Protein AF-A0A1T4Y5R1-F1 (afdb_monomer_lite)

Organism: NCBI:txid745368

InterPro domains:
  IPR011051 RmlC-like cupin domain superfamily [SSF51182] (1-42)
  IPR014710 RmlC-like jelly roll fold [G3DSA:2.60.120.10] (1-42)

Secondary structure (DSSP, 8-state):
----PPPPEEE--TT-BSHHHHTT------SSB-EEESS---

Structure (mmCIF, N/CA/C/O backbone):
data_AF-A0A1T4Y5R1-F1
#
_entry.id   AF-A0A1T4Y5R1-F1
#
loop_
_atom_site.group_PDB
_atom_site.id
_atom_site.type_symbol
_atom_site.label_atom_id
_atom_site.label_a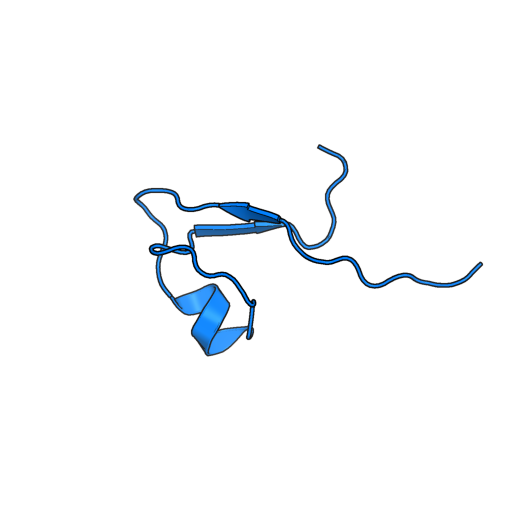lt_id
_atom_site.label_comp_id
_atom_site.label_asym_id
_atom_site.label_entity_id
_atom_site.label_seq_id
_atom_site.pdbx_PDB_ins_code
_atom_site.Cartn_x
_atom_site.Cartn_y
_atom_site.Cartn_z
_atom_site.occupancy
_atom_site.B_iso_or_equiv
_atom_site.auth_seq_id
_atom_site.auth_comp_id
_atom_site.auth_asym_id
_atom_site.auth_atom_id
_atom_site.pdbx_PDB_model_num
ATOM 1 N N . MET A 1 1 ? -20.466 12.644 17.979 1.00 80.06 1 MET A N 1
ATOM 2 C CA . MET A 1 1 ? -19.768 12.859 16.691 1.00 80.06 1 MET A CA 1
ATOM 3 C C . MET A 1 1 ? -19.398 11.495 16.126 1.00 80.06 1 MET A C 1
ATOM 5 O O . MET A 1 1 ? -18.819 10.722 16.882 1.00 80.06 1 MET A O 1
ATOM 9 N N . PRO A 1 2 ? -19.781 11.154 14.884 1.00 91.94 2 PRO A N 1
ATOM 10 C CA . PRO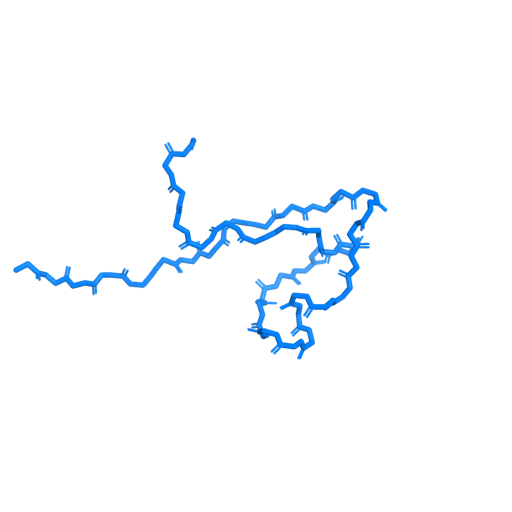 A 1 2 ? -19.422 9.869 14.287 1.00 91.94 2 PRO A CA 1
ATOM 11 C C . PRO A 1 2 ? -17.964 9.860 13.808 1.00 91.94 2 PRO A C 1
ATOM 13 O O . PRO A 1 2 ? -17.437 10.889 13.386 1.00 91.94 2 PRO A O 1
ATOM 16 N N . ILE A 1 3 ? -17.333 8.686 13.846 1.00 93.00 3 ILE A N 1
ATOM 17 C CA . ILE A 1 3 ? -16.042 8.438 13.194 1.00 93.00 3 ILE A CA 1
ATOM 18 C C . ILE A 1 3 ? -16.326 8.062 11.738 1.00 93.00 3 ILE A C 1
ATOM 20 O O . ILE A 1 3 ? -17.133 7.170 11.475 1.00 93.00 3 ILE A O 1
ATOM 24 N N . LEU A 1 4 ? -15.671 8.740 10.796 1.00 94.50 4 LEU A N 1
ATOM 25 C CA . LEU A 1 4 ? -15.831 8.513 9.360 1.00 94.50 4 LEU A CA 1
ATOM 26 C C . LEU A 1 4 ? -14.602 7.792 8.803 1.00 94.50 4 LEU A C 1
ATOM 28 O O . LEU A 1 4 ? -13.470 8.195 9.063 1.00 94.50 4 LEU A O 1
ATOM 32 N N . LYS A 1 5 ? -14.824 6.741 8.008 1.00 93.62 5 LYS A N 1
ATOM 33 C CA . LYS A 1 5 ? -13.759 6.063 7.261 1.00 93.62 5 LYS A CA 1
ATOM 34 C C . LYS A 1 5 ? -13.579 6.753 5.911 1.00 93.62 5 LYS A C 1
ATOM 36 O O . LYS A 1 5 ? -14.515 6.791 5.117 1.00 93.62 5 LYS A O 1
ATOM 41 N N . LEU A 1 6 ? -12.387 7.287 5.663 1.00 94.12 6 LEU A N 1
ATOM 42 C CA . LEU A 1 6 ? -12.072 7.991 4.422 1.00 94.12 6 LEU A CA 1
ATOM 43 C C . LEU A 1 6 ? -11.678 7.016 3.307 1.00 94.12 6 LEU A C 1
ATOM 45 O O . LEU A 1 6 ? -11.157 5.928 3.564 1.00 94.12 6 LEU A O 1
ATOM 49 N N . THR A 1 7 ? -11.919 7.428 2.063 1.00 94.69 7 THR A N 1
ATOM 50 C CA . THR A 1 7 ? -11.350 6.753 0.891 1.00 94.69 7 THR A CA 1
ATOM 51 C C . THR A 1 7 ? -9.937 7.291 0.678 1.00 94.69 7 THR A C 1
ATOM 53 O O . THR A 1 7 ? -9.779 8.511 0.616 1.00 94.69 7 THR A O 1
ATOM 56 N N . PRO A 1 8 ? -8.910 6.429 0.600 1.00 94.94 8 PRO A N 1
ATOM 57 C CA . PRO A 1 8 ? -7.538 6.891 0.476 1.00 94.94 8 PRO A CA 1
ATOM 58 C C . PRO A 1 8 ? -7.269 7.525 -0.888 1.00 94.94 8 PRO A C 1
ATOM 60 O O . PRO A 1 8 ? -7.713 7.014 -1.916 1.00 94.94 8 PRO A O 1
ATOM 63 N N . SER A 1 9 ? -6.473 8.591 -0.898 1.00 95.56 9 SER A N 1
ATOM 64 C CA . SER A 1 9 ? -5.867 9.107 -2.131 1.00 95.56 9 SER A CA 1
ATOM 65 C C . SER A 1 9 ? -4.607 8.304 -2.441 1.00 95.56 9 SER A C 1
ATOM 67 O O . SER A 1 9 ? -3.794 8.082 -1.547 1.00 95.56 9 SER A O 1
ATOM 69 N N . CYS A 1 10 ? -4.444 7.838 -3.676 1.00 96.38 10 CYS A N 1
ATOM 70 C CA . CYS A 1 10 ? -3.321 6.981 -4.063 1.00 96.38 10 CYS A CA 1
ATOM 71 C C . CYS A 1 10 ? -2.366 7.705 -5.022 1.00 96.38 10 CYS A C 1
ATOM 73 O O . CYS A 1 10 ? -2.804 8.564 -5.791 1.00 96.38 10 CYS A O 1
ATOM 75 N N . LYS A 1 11 ? -1.073 7.358 -4.975 1.00 95.56 11 LYS A N 1
ATOM 76 C CA . LYS A 1 11 ? -0.016 7.923 -5.838 1.00 95.56 11 LYS A CA 1
ATOM 77 C C . LYS A 1 11 ? 0.873 6.833 -6.434 1.00 95.56 11 LYS A C 1
ATOM 79 O O . LYS A 1 11 ? 1.147 5.826 -5.779 1.00 95.56 11 LYS A O 1
ATOM 84 N N . ASP A 1 12 ? 1.344 7.076 -7.650 1.00 95.56 12 ASP A N 1
ATOM 85 C CA . ASP A 1 12 ? 2.051 6.139 -8.525 1.00 95.56 12 ASP A CA 1
ATOM 86 C C . ASP A 1 12 ? 3.505 6.533 -8.802 1.00 95.56 12 ASP A C 1
ATOM 88 O O . ASP A 1 12 ? 3.949 6.694 -9.937 1.00 95.56 12 ASP A O 1
ATOM 92 N N . TYR A 1 13 ? 4.288 6.706 -7.738 1.00 96.00 13 TYR A N 1
ATOM 93 C CA . TYR A 1 13 ? 5.706 7.027 -7.875 1.00 96.00 13 TYR A CA 1
ATOM 94 C C . TYR A 1 13 ? 6.535 5.855 -8.412 1.00 96.00 13 TYR A C 1
ATOM 96 O O . TYR A 1 13 ? 6.237 4.695 -8.147 1.00 96.00 13 TYR A O 1
ATOM 104 N N . LEU A 1 14 ? 7.650 6.174 -9.084 1.00 94.81 14 LEU A N 1
ATOM 105 C CA . LEU A 1 14 ? 8.565 5.204 -9.710 1.00 94.81 14 LEU A CA 1
ATOM 106 C C . LEU A 1 14 ? 9.082 4.109 -8.761 1.00 94.81 14 LEU A C 1
ATOM 108 O O . LEU A 1 14 ? 9.410 3.017 -9.208 1.00 94.81 14 LEU A O 1
ATOM 112 N N . TRP A 1 15 ? 9.177 4.401 -7.463 1.00 94.50 15 TRP A N 1
ATOM 113 C CA . TRP A 1 15 ? 9.621 3.459 -6.429 1.00 94.50 15 TRP A CA 1
ATOM 114 C C . TRP A 1 15 ? 8.483 2.612 -5.838 1.00 94.50 15 TRP A C 1
ATOM 116 O O . TRP A 1 15 ? 8.720 1.809 -4.935 1.00 94.50 15 TRP A O 1
ATOM 126 N N . GLY A 1 16 ? 7.250 2.806 -6.305 1.00 94.88 16 GLY A N 1
ATOM 127 C CA . GLY A 1 16 ? 6.089 2.058 -5.849 1.00 94.88 16 GLY A CA 1
ATOM 128 C C . GLY A 1 16 ? 6.093 0.596 -6.293 1.00 94.88 16 GLY A C 1
ATOM 129 O O . GLY A 1 16 ? 6.947 0.142 -7.052 1.00 94.88 16 GLY A O 1
ATOM 130 N N . GLY A 1 17 ? 5.079 -0.144 -5.850 1.00 95.38 17 GLY A N 1
ATOM 131 C CA . GLY A 1 17 ? 4.884 -1.539 -6.240 1.00 95.38 17 GLY A CA 1
ATOM 132 C C . GLY A 1 17 ? 3.446 -1.989 -6.011 1.00 95.38 17 GLY A C 1
ATOM 133 O O . GLY A 1 17 ? 2.533 -1.177 -5.995 1.00 95.38 17 GLY A O 1
ATOM 134 N N . SER A 1 18 ? 3.224 -3.283 -5.797 1.00 95.75 18 SER A N 1
ATOM 135 C CA . SER A 1 18 ? 1.872 -3.842 -5.627 1.00 95.75 18 SER A CA 1
ATOM 136 C C . SER A 1 18 ? 1.480 -4.105 -4.169 1.00 95.75 18 SER A C 1
ATOM 138 O O . SER A 1 18 ? 0.326 -4.429 -3.891 1.00 95.75 18 SER A O 1
ATOM 140 N N . ARG A 1 19 ? 2.410 -3.924 -3.220 1.00 96.31 19 ARG A N 1
ATOM 141 C CA . ARG A 1 19 ? 2.253 -4.336 -1.815 1.00 96.31 19 ARG A CA 1
ATOM 142 C C . ARG A 1 19 ? 1.026 -3.735 -1.127 1.00 96.31 19 ARG A C 1
ATOM 144 O O . ARG A 1 19 ? 0.318 -4.427 -0.403 1.00 96.31 19 ARG A O 1
ATOM 151 N N . LEU A 1 20 ? 0.747 -2.451 -1.363 1.00 95.75 20 LEU A N 1
ATOM 152 C CA . LEU A 1 20 ? -0.430 -1.777 -0.799 1.00 95.75 20 LEU A CA 1
ATOM 153 C C . LEU A 1 20 ? -1.745 -2.396 -1.297 1.00 95.75 20 LEU A C 1
ATOM 155 O O . LEU A 1 20 ? -2.729 -2.442 -0.558 1.00 95.75 20 LEU A O 1
ATOM 159 N N . ARG A 1 21 ? -1.762 -2.934 -2.520 1.00 95.12 21 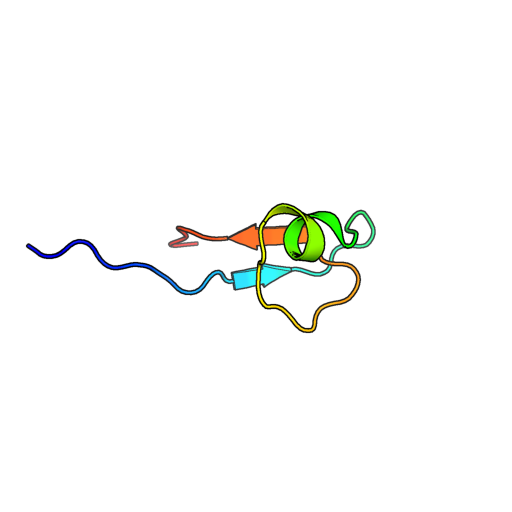ARG A N 1
ATOM 160 C CA . ARG A 1 21 ? -2.923 -3.644 -3.056 1.00 95.12 21 ARG A CA 1
ATOM 161 C C . ARG A 1 21 ? -3.003 -5.074 -2.525 1.00 95.12 21 ARG A C 1
ATOM 163 O O . ARG A 1 21 ? -4.079 -5.488 -2.103 1.00 95.12 21 ARG A O 1
ATOM 170 N N . THR A 1 22 ? -1.898 -5.820 -2.542 1.00 96.25 22 THR A N 1
ATOM 171 C CA . THR A 1 22 ? -1.887 -7.252 -2.194 1.00 96.25 22 THR A CA 1
ATOM 172 C C . THR A 1 22 ? -2.035 -7.500 -0.699 1.00 96.25 22 THR A C 1
ATOM 174 O O . THR A 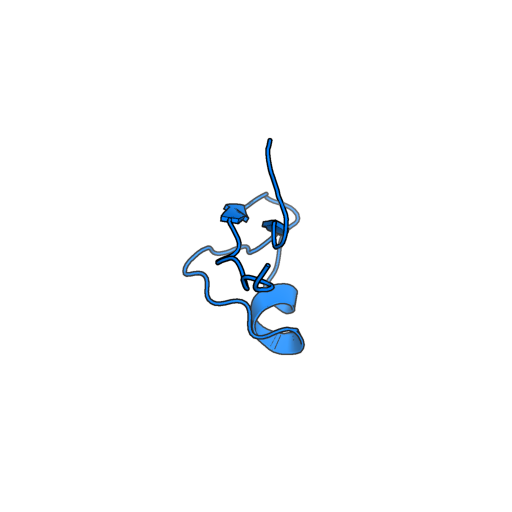1 22 ? -2.853 -8.323 -0.299 1.00 96.25 22 THR A O 1
ATOM 177 N N . ASP A 1 23 ? -1.281 -6.773 0.125 1.00 97.12 23 ASP A N 1
ATOM 178 C CA . ASP A 1 23 ? -1.173 -7.053 1.561 1.00 97.12 23 ASP A CA 1
ATOM 179 C C . ASP A 1 23 ? -2.237 -6.285 2.356 1.00 97.12 23 ASP A C 1
ATOM 181 O O . ASP A 1 23 ? -2.724 -6.764 3.379 1.00 97.12 23 ASP A O 1
ATOM 185 N N . PHE A 1 24 ? -2.605 -5.086 1.885 1.00 95.19 24 PHE A N 1
ATOM 186 C CA . PHE A 1 24 ? -3.499 -4.165 2.599 1.00 95.19 24 PHE A CA 1
ATOM 187 C C . PHE A 1 24 ? -4.856 -3.960 1.912 1.00 95.19 24 PHE A C 1
ATOM 189 O O . PHE A 1 24 ? -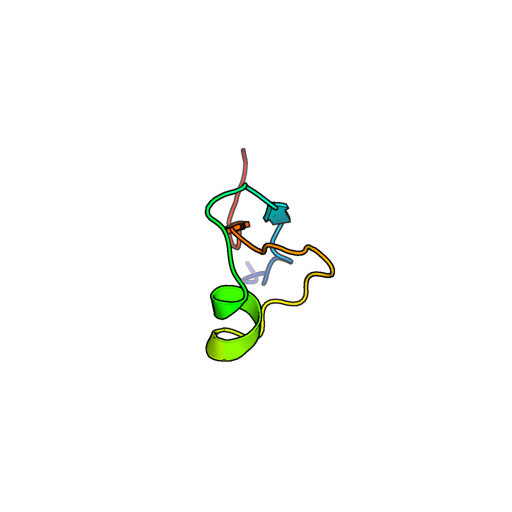5.720 -3.271 2.457 1.00 95.19 24 PHE A O 1
ATOM 196 N N . GLY A 1 25 ? -5.073 -4.549 0.730 1.00 94.75 25 GLY A N 1
ATOM 197 C CA . GLY A 1 25 ? -6.352 -4.479 0.020 1.00 94.75 25 GLY A CA 1
ATOM 198 C C . GLY A 1 25 ? -6.740 -3.070 -0.438 1.00 94.75 25 GLY A C 1
ATOM 199 O O . GLY A 1 25 ? -7.931 -2.796 -0.618 1.00 94.75 25 GLY A O 1
ATOM 200 N N . ILE A 1 26 ? -5.770 -2.159 -0.600 1.00 95.25 26 ILE A N 1
ATOM 201 C CA . ILE A 1 26 ? -6.041 -0.808 -1.095 1.00 95.25 26 ILE A CA 1
ATOM 202 C C . ILE A 1 26 ? -6.519 -0.896 -2.542 1.00 95.25 26 ILE A C 1
ATOM 204 O O . ILE A 1 26 ? -5.818 -1.388 -3.426 1.00 95.25 26 ILE A O 1
ATOM 208 N N . LYS A 1 27 ? -7.737 -0.403 -2.775 1.00 93.50 27 LYS A N 1
ATOM 209 C CA . LYS A 1 27 ? -8.345 -0.348 -4.103 1.00 93.50 27 LYS A CA 1
ATOM 210 C C . LYS A 1 27 ? -7.809 0.869 -4.844 1.00 93.50 27 LYS A C 1
ATOM 212 O O . LYS A 1 27 ? -8.127 1.997 -4.483 1.00 93.50 27 LYS A O 1
ATOM 217 N N . SER A 1 28 ? -6.987 0.617 -5.852 1.00 92.81 28 SER A N 1
ATOM 218 C CA . SER A 1 28 ? -6.447 1.627 -6.752 1.00 92.81 28 SER A CA 1
ATOM 219 C C . SER A 1 28 ? -6.049 0.965 -8.063 1.00 92.81 28 SER A C 1
ATOM 221 O O . SER A 1 28 ? -5.440 -0.111 -8.044 1.00 92.81 28 SER A O 1
ATOM 223 N N . ASP A 1 29 ? -6.356 1.635 -9.169 1.00 94.00 29 ASP A N 1
ATOM 224 C CA . ASP A 1 29 ? -6.011 1.201 -10.526 1.00 94.00 29 ASP A CA 1
ATOM 225 C C . ASP A 1 29 ? -4.587 1.629 -10.932 1.00 94.00 29 ASP A C 1
ATOM 227 O O . ASP A 1 29 ? -4.145 1.363 -12.045 1.00 94.00 29 ASP A O 1
ATOM 231 N N . LEU A 1 30 ? -3.861 2.295 -10.027 1.00 93.44 30 LEU A N 1
ATOM 232 C CA . LEU A 1 30 ? -2.503 2.782 -10.254 1.00 93.44 30 LEU A CA 1
ATOM 233 C C . LEU A 1 30 ? -1.468 1.652 -10.240 1.00 93.44 30 LEU A C 1
ATOM 235 O O . LEU A 1 30 ? -1.476 0.812 -9.339 1.00 93.44 30 LEU A O 1
ATOM 239 N N . GLU A 1 31 ? -0.542 1.683 -11.199 1.00 93.38 31 GLU A N 1
ATOM 240 C CA . GLU A 1 31 ? 0.592 0.764 -11.303 1.00 93.38 31 GLU A CA 1
ATOM 241 C C . GLU A 1 31 ? 1.846 1.511 -11.778 1.00 93.38 31 GLU A C 1
ATOM 243 O O . GLU A 1 31 ? 1.882 1.943 -12.932 1.00 93.38 31 GLU A O 1
ATOM 248 N N . PRO A 1 32 ? 2.882 1.659 -10.932 1.00 94.50 32 PRO A N 1
ATOM 249 C CA . PRO A 1 32 ? 3.022 1.112 -9.573 1.00 94.50 32 PRO A CA 1
ATOM 250 C C . PRO A 1 32 ? 2.175 1.849 -8.514 1.00 94.50 32 PRO A C 1
ATOM 252 O O . PRO A 1 32 ? 1.915 3.036 -8.648 1.00 94.50 32 PRO A O 1
ATOM 255 N N . LEU A 1 33 ? 1.782 1.190 -7.415 1.00 96.19 33 LEU A N 1
ATOM 256 C CA . LEU A 1 33 ? 1.108 1.825 -6.268 1.00 96.19 33 LEU A CA 1
ATOM 257 C C . LEU A 1 33 ? 2.126 2.134 -5.155 1.00 96.19 33 LEU A C 1
ATOM 259 O O . LEU A 1 33 ? 2.531 1.256 -4.390 1.00 96.19 33 LEU A O 1
ATOM 263 N N . ALA A 1 34 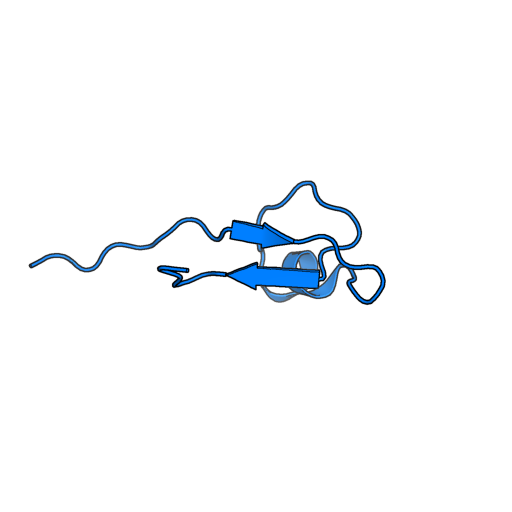? 2.554 3.393 -5.070 1.00 97.25 34 ALA A N 1
ATOM 264 C CA . ALA A 1 34 ? 3.604 3.827 -4.147 1.00 97.25 34 ALA A CA 1
ATOM 265 C C . ALA A 1 34 ? 3.064 4.246 -2.777 1.00 97.25 34 ALA A C 1
ATOM 267 O O . ALA A 1 34 ? 3.584 3.822 -1.745 1.00 97.25 34 ALA A O 1
ATOM 268 N N . GLU A 1 35 ? 2.000 5.050 -2.762 1.00 97.12 35 GLU A N 1
ATOM 269 C CA . GLU A 1 35 ? 1.439 5.610 -1.532 1.00 97.12 35 GLU A CA 1
ATOM 270 C C . GLU A 1 35 ? -0.085 5.514 -1.507 1.00 97.12 35 GLU A C 1
ATOM 272 O O . GLU A 1 35 ? -0.750 5.619 -2.540 1.00 97.12 35 GLU A O 1
ATOM 277 N N . ALA A 1 36 ? -0.633 5.365 -0.299 1.00 96.81 36 ALA A N 1
ATOM 278 C CA . ALA A 1 36 ? -2.061 5.433 -0.013 1.00 96.81 36 ALA A CA 1
ATOM 279 C C . ALA A 1 36 ? -2.296 6.330 1.211 1.00 96.81 36 ALA A C 1
ATOM 281 O O . ALA A 1 36 ? -1.987 5.970 2.347 1.00 96.81 36 ALA A O 1
ATOM 282 N N . TRP A 1 37 ? -2.843 7.517 0.983 1.00 96.88 37 TRP A N 1
ATOM 283 C CA . TRP A 1 37 ? -3.109 8.523 2.004 1.00 96.88 37 TRP A CA 1
ATOM 284 C C . TRP A 1 37 ? -4.489 8.288 2.621 1.00 96.88 37 TRP A C 1
ATOM 286 O O . TRP A 1 37 ? -5.498 8.784 2.125 1.00 96.88 37 TRP A O 1
ATOM 296 N N . VAL A 1 38 ? -4.531 7.498 3.696 1.00 95.31 38 VAL A N 1
ATOM 297 C CA . VAL A 1 38 ? -5.769 7.046 4.368 1.00 95.31 38 VAL A CA 1
ATOM 298 C C . VAL A 1 38 ? -6.402 8.084 5.302 1.00 95.31 38 VAL A C 1
ATOM 300 O O . VAL A 1 38 ? -7.583 7.982 5.626 1.00 95.31 38 VAL A O 1
ATOM 303 N N . LEU A 1 39 ? -5.624 9.077 5.732 1.00 95.00 39 LEU A N 1
ATOM 304 C CA . LEU A 1 39 ? -6.068 10.210 6.539 1.00 95.00 39 LEU A CA 1
ATOM 305 C C . LEU A 1 39 ? -5.209 11.414 6.163 1.00 95.00 39 LEU A C 1
ATOM 307 O O . LEU A 1 39 ? -4.101 11.573 6.667 1.00 95.00 39 LEU A O 1
ATOM 311 N N . SER A 1 40 ? -5.698 12.218 5.227 1.00 91.38 40 SER A N 1
ATOM 312 C CA . SER A 1 40 ? -4.974 13.382 4.726 1.00 91.38 40 SER A CA 1
ATOM 313 C C . SER A 1 40 ? -5.879 14.605 4.668 1.00 91.38 40 SER A C 1
ATOM 315 O O . SER A 1 40 ? -7.064 14.489 4.357 1.00 91.38 40 SER A O 1
ATOM 317 N N . CYS A 1 41 ? -5.279 15.756 4.968 1.00 92.62 41 CYS A N 1
ATOM 318 C CA . CYS A 1 41 ? -5.828 17.102 4.784 1.00 92.62 41 CYS A CA 1
ATOM 319 C C . CYS A 1 41 ? -4.832 18.000 4.024 1.00 92.62 41 CYS A C 1
ATOM 321 O O . CYS A 1 41 ? -4.902 19.222 4.145 1.00 92.62 41 CYS A O 1
ATOM 323 N N . HIS A 1 42 ? -3.853 17.383 3.354 1.00 88.00 42 HIS A N 1
ATOM 324 C CA . HIS A 1 42 ? -2.894 18.070 2.493 1.00 88.00 42 HIS A CA 1
ATOM 325 C C . HIS A 1 42 ? -3.608 18.721 1.300 1.00 88.00 42 HIS A C 1
ATOM 327 O O . HIS A 1 42 ? -4.628 18.157 0.844 1.00 88.00 42 HIS A O 1
#

Sequence (42 aa):
MPILKLTPSCKDYLWGGSRLRTDFGIKSDLEPLAEAWVLSCH

pLDDT: mean 94.41, std 2.83, range [80.06, 97.25]

Foldseek 3Di:
DDDDFDQWDWDADPPAQCCCCPVVVRDDPHPRTRDTHRDDPD

Radius of gyration: 11.37 Å; chains: 1; bounding box: 29×25×28 Å